Protein AF-A0A956EBR0-F1 (afdb_monomer)

Sequence (151 aa):
IPESDGGGITAGGTATEVKPENPPSTGSGGGGSTEPDSSATAEPDPTTKPTATSKPTSQPTSTKPAGNAAACDQCIAVAGSSPAAAANYYRQCTDAGKKATCQSKVRASAPNAARAAAFNGNCSAAKGIVAAANAMGAGSGALNAAVKTCK

Solvent-accessible surface area (backbone atoms only — not comparable to full-atom values): 9558 Å² total; per-residue (Å²): 136,84,87,80,82,90,81,85,82,78,89,84,78,83,85,77,82,78,79,83,84,78,81,92,83,84,84,89,87,81,89,87,88,79,86,84,86,87,86,86,90,87,86,86,89,90,85,90,83,90,78,75,88,78,70,85,76,78,71,79,76,81,69,68,73,68,58,46,63,50,30,22,53,50,11,46,66,31,6,67,82,36,31,46,63,15,41,65,24,49,73,54,26,74,50,68,69,46,42,54,51,19,34,52,40,22,42,66,28,33,41,57,52,18,35,52,27,27,77,71,68,36,40,70,56,14,47,44,26,44,52,25,29,44,77,60,74,29,57,50,76,64,35,58,53,28,46,65,76,42,127

pLDDT: mean 72.89, std 20.16, range [38.78, 94.81]

Secondary structure (DSSP, 8-state):
---------------------PPP----------------------------------------PPPTHHHHHHHHHHTTT-HHHHHHHHHH---HHHHHHHHHHHHHHHHHHHHHHHHTT-HHHHHHHHHHHHHTT---HHHHHHHHT--

Structure (mmCIF, N/CA/C/O backbone):
data_AF-A0A956EBR0-F1
#
_entry.id   AF-A0A956EBR0-F1
#
loop_
_atom_site.group_PDB
_atom_site.id
_atom_site.type_symbol
_atom_site.label_atom_id
_atom_site.label_alt_id
_atom_site.label_comp_id
_atom_site.label_asym_id
_atom_site.label_entity_id
_atom_site.label_seq_id
_atom_site.pdbx_PDB_ins_code
_atom_site.Cartn_x
_atom_site.Cartn_y
_atom_site.Cartn_z
_atom_site.occupancy
_atom_site.B_iso_or_equiv
_atom_site.auth_seq_id
_atom_site.auth_comp_id
_atom_site.auth_as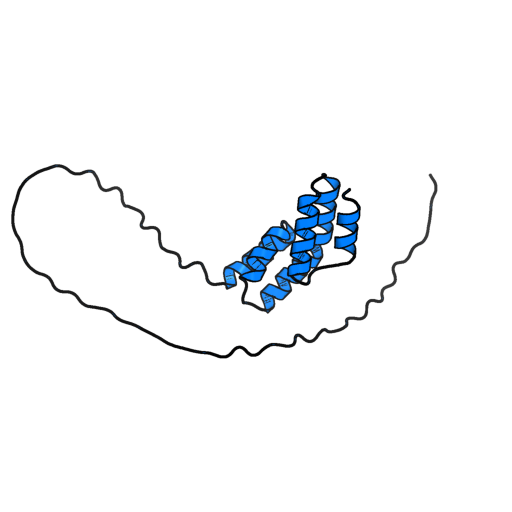ym_id
_atom_site.auth_atom_id
_atom_site.pdbx_PDB_model_num
ATOM 1 N N . ILE A 1 1 ? 16.347 15.734 -35.302 1.00 59.41 1 ILE A N 1
ATOM 2 C CA . ILE A 1 1 ? 15.254 16.228 -34.439 1.00 59.41 1 ILE A CA 1
ATOM 3 C C . ILE A 1 1 ? 13.964 15.990 -35.205 1.00 59.41 1 ILE A C 1
ATOM 5 O O . ILE A 1 1 ? 13.762 16.688 -36.188 1.00 59.41 1 ILE A O 1
ATOM 9 N N . PRO A 1 2 ? 13.169 14.959 -34.886 1.00 56.88 2 PRO A N 1
ATOM 10 C CA . PRO A 1 2 ? 11.787 14.918 -35.316 1.00 56.88 2 PRO A CA 1
ATOM 11 C C . PRO A 1 2 ? 10.906 15.497 -34.210 1.00 56.88 2 PRO A C 1
ATOM 13 O O . PRO A 1 2 ? 10.871 15.006 -33.082 1.00 56.88 2 PRO A O 1
ATOM 16 N N . GLU A 1 3 ? 10.238 16.580 -34.573 1.00 57.47 3 GLU A N 1
ATOM 17 C CA . GLU A 1 3 ? 9.056 17.104 -33.914 1.00 57.47 3 GLU A CA 1
ATOM 18 C C . GLU A 1 3 ? 7.914 16.089 -34.097 1.00 57.47 3 GLU A C 1
ATOM 20 O O . GLU A 1 3 ? 7.742 15.499 -35.167 1.00 57.47 3 GLU A O 1
ATOM 25 N N . SER A 1 4 ? 7.147 15.832 -33.042 1.00 62.38 4 SER A N 1
ATOM 26 C CA . SER A 1 4 ? 5.851 15.161 -33.141 1.00 62.38 4 SER A CA 1
ATOM 27 C C . SER A 1 4 ? 4.915 15.789 -32.127 1.00 62.38 4 SER A C 1
ATOM 29 O O . SER A 1 4 ? 5.035 15.615 -30.916 1.00 62.38 4 SER A O 1
ATOM 31 N N . ASP A 1 5 ? 4.053 16.597 -32.719 1.00 59.81 5 ASP A N 1
ATOM 32 C CA . ASP A 1 5 ? 2.932 17.332 -32.180 1.00 59.81 5 ASP A CA 1
ATOM 33 C C . ASP A 1 5 ? 1.807 16.388 -31.712 1.00 59.81 5 ASP A C 1
ATOM 35 O O . ASP A 1 5 ? 1.644 15.288 -32.243 1.00 59.81 5 ASP A O 1
ATOM 39 N N . GLY A 1 6 ? 0.986 16.871 -30.777 1.00 50.84 6 GLY A N 1
ATOM 40 C CA . GLY A 1 6 ? -0.423 16.483 -30.696 1.00 50.84 6 GLY A CA 1
ATOM 41 C C . GLY A 1 6 ? -0.788 15.281 -29.819 1.00 50.84 6 GLY A C 1
ATOM 42 O O . GLY A 1 6 ? -0.663 14.124 -30.207 1.00 50.84 6 GLY A O 1
ATOM 43 N N . GLY A 1 7 ? -1.404 15.560 -28.666 1.00 44.12 7 GLY A N 1
ATOM 44 C CA . GLY A 1 7 ? -2.110 14.540 -27.890 1.00 44.12 7 GLY A CA 1
ATOM 45 C C . GLY A 1 7 ? -2.764 15.092 -26.631 1.00 44.12 7 GLY A C 1
ATOM 46 O O . GLY A 1 7 ? -2.290 14.841 -25.527 1.00 44.12 7 GLY A O 1
ATOM 47 N N . GLY A 1 8 ? -3.829 15.879 -26.799 1.00 48.97 8 GLY A N 1
ATOM 48 C CA . GLY A 1 8 ? -4.620 16.420 -25.699 1.00 48.97 8 GLY A CA 1
ATOM 49 C C . GLY A 1 8 ? -5.131 15.339 -24.744 1.00 48.97 8 GLY A C 1
ATOM 50 O O . GLY A 1 8 ? -5.636 14.303 -25.171 1.00 48.97 8 GLY A O 1
ATOM 51 N N . ILE A 1 9 ? -5.045 15.615 -23.444 1.00 51.97 9 ILE A N 1
ATOM 52 C CA . ILE A 1 9 ? -5.852 14.920 -22.444 1.00 51.97 9 ILE A CA 1
ATOM 53 C C . ILE A 1 9 ? -7.003 15.830 -22.037 1.00 51.97 9 ILE A C 1
ATOM 55 O O . ILE A 1 9 ? -6.849 16.868 -21.398 1.00 51.97 9 ILE A O 1
ATOM 59 N N . THR A 1 10 ? -8.170 15.417 -22.500 1.00 40.47 10 THR A N 1
ATOM 60 C CA . THR A 1 10 ? -9.491 15.920 -22.176 1.00 40.47 10 THR A CA 1
ATOM 61 C C . THR A 1 10 ? -9.747 15.876 -20.671 1.00 40.47 10 THR A C 1
ATOM 63 O O . THR A 1 10 ? -9.583 14.853 -20.006 1.00 40.47 10 THR A O 1
ATOM 66 N N . ALA A 1 11 ? -10.213 17.006 -20.141 1.00 52.28 11 ALA A N 1
ATOM 67 C CA . ALA A 1 11 ? -11.002 17.043 -18.922 1.00 52.28 11 ALA A CA 1
ATOM 68 C C . ALA A 1 11 ? -12.290 16.231 -19.145 1.00 52.28 11 ALA A C 1
ATOM 70 O O . ALA A 1 11 ? -12.981 16.431 -20.142 1.00 52.28 11 ALA A O 1
ATOM 71 N N . GLY A 1 12 ? -12.610 15.311 -18.235 1.00 52.00 12 GLY A N 1
ATOM 72 C CA . GLY A 1 12 ? -13.827 14.503 -18.344 1.00 52.00 12 GLY A CA 1
ATOM 73 C C . GLY A 1 12 ? -13.774 13.217 -17.531 1.00 52.00 12 GLY A C 1
ATOM 74 O O . GLY A 1 12 ? -13.791 12.128 -18.091 1.00 52.00 12 GLY A O 1
ATOM 75 N N . GLY A 1 13 ? -13.689 13.335 -16.207 1.00 38.78 13 GLY A N 1
ATOM 76 C CA . GLY A 1 13 ? -13.840 12.211 -15.286 1.00 38.78 13 GLY A CA 1
ATOM 77 C C . GLY A 1 13 ? -14.925 12.534 -14.273 1.00 38.78 13 GLY A C 1
ATOM 78 O O . GLY A 1 13 ? -14.653 13.156 -13.253 1.00 38.78 13 GLY A O 1
ATOM 79 N N . THR A 1 14 ? -16.156 12.149 -14.592 1.00 42.66 14 THR A N 1
ATOM 80 C CA . THR A 1 14 ? -17.335 12.206 -13.724 1.00 42.66 14 THR A CA 1
ATOM 81 C C . THR A 1 14 ? -17.034 11.619 -12.347 1.00 42.66 14 THR A C 1
ATOM 83 O O . THR A 1 14 ? -16.726 10.431 -12.220 1.00 42.66 14 THR A O 1
ATOM 86 N N . ALA A 1 15 ? -17.151 12.450 -11.311 1.00 47.09 15 ALA A N 1
ATOM 87 C CA . ALA A 1 15 ? -17.155 12.019 -9.924 1.00 47.09 15 ALA A CA 1
ATOM 88 C C . ALA A 1 15 ? -18.391 11.140 -9.692 1.00 47.09 15 ALA A C 1
ATOM 90 O O . ALA A 1 15 ? -19.509 11.634 -9.589 1.00 47.09 15 ALA A O 1
ATOM 91 N N . THR A 1 16 ? -18.194 9.823 -9.652 1.00 43.91 16 THR A N 1
ATOM 92 C CA . THR A 1 16 ? -19.199 8.918 -9.091 1.00 43.91 16 THR A CA 1
ATOM 93 C C . THR A 1 16 ? -18.957 8.887 -7.590 1.00 43.91 16 THR A C 1
ATOM 95 O O . THR A 1 16 ? -17.998 8.280 -7.111 1.00 43.91 16 THR A O 1
ATOM 98 N N . GLU A 1 17 ? -19.787 9.633 -6.870 1.00 51.56 17 GLU A N 1
ATOM 99 C CA . GLU A 1 17 ? -19.893 9.637 -5.417 1.00 51.56 17 GLU A CA 1
ATOM 100 C C . GLU A 1 17 ? -20.274 8.228 -4.937 1.00 51.56 17 GLU A C 1
ATOM 102 O O . GLU A 1 17 ? -21.427 7.808 -4.997 1.00 51.56 17 GLU A O 1
ATOM 107 N N . VAL A 1 18 ? -19.281 7.459 -4.492 1.00 51.19 18 VAL A N 1
ATOM 108 C CA . VAL A 1 18 ? -19.514 6.207 -3.769 1.00 51.19 18 VAL A CA 1
ATOM 109 C C . VAL A 1 18 ? -19.837 6.545 -2.318 1.00 51.19 18 VAL A C 1
ATOM 111 O O . VAL A 1 18 ? -18.948 6.775 -1.499 1.00 51.19 18 VAL A O 1
ATOM 114 N N . LYS A 1 19 ? -21.138 6.580 -2.024 1.00 45.44 19 LYS A N 1
ATOM 115 C CA . LYS A 1 19 ? -21.719 6.583 -0.679 1.00 45.44 19 LYS A CA 1
ATOM 116 C C . LYS A 1 19 ? -21.126 5.424 0.146 1.00 45.44 19 LYS A C 1
ATOM 118 O O . LYS A 1 19 ? -21.318 4.268 -0.232 1.00 45.44 19 LYS A O 1
ATOM 123 N N . PRO A 1 20 ? -20.429 5.686 1.265 1.00 57.31 20 PRO A N 1
ATOM 124 C CA . PRO A 1 20 ? -19.956 4.630 2.151 1.00 57.31 20 PRO A CA 1
ATOM 125 C C . PRO A 1 20 ? -21.143 3.999 2.889 1.00 57.31 20 PRO A C 1
ATOM 127 O O . PRO A 1 20 ? -21.822 4.661 3.674 1.00 57.31 20 PRO A O 1
ATOM 130 N N . GLU A 1 21 ? -21.402 2.720 2.636 1.00 50.53 21 GLU A N 1
ATOM 131 C CA . GLU A 1 21 ? -22.325 1.916 3.435 1.00 50.53 21 GLU A CA 1
ATOM 132 C C . GLU A 1 21 ? -21.613 1.481 4.728 1.00 50.53 21 GLU A C 1
ATOM 134 O O . GLU A 1 21 ? -20.622 0.750 4.707 1.00 50.53 21 GLU A O 1
ATOM 139 N N . ASN A 1 22 ? -22.090 2.007 5.858 1.00 55.22 22 ASN A N 1
ATOM 140 C CA . ASN A 1 22 ? -21.653 1.663 7.211 1.00 55.22 22 ASN A CA 1
ATOM 141 C C . ASN A 1 22 ? -22.263 0.315 7.640 1.00 55.22 22 ASN A C 1
ATOM 143 O O . ASN A 1 22 ? -23.489 0.197 7.606 1.00 55.22 22 ASN A O 1
ATOM 147 N N . PRO A 1 23 ? -21.490 -0.659 8.154 1.00 66.12 23 PRO A N 1
ATOM 148 C CA . PRO A 1 23 ? -22.059 -1.724 8.975 1.00 66.12 23 PRO A CA 1
ATOM 149 C C . PRO A 1 23 ? -22.302 -1.227 10.419 1.00 66.12 23 PRO A C 1
ATOM 151 O O . PRO A 1 23 ? -21.456 -0.511 10.965 1.00 66.12 23 PRO A O 1
ATOM 154 N N . PRO A 1 24 ? -23.417 -1.601 11.081 1.00 56.00 24 PRO A N 1
ATOM 155 C CA . PRO A 1 24 ? -23.598 -1.342 12.505 1.00 56.00 24 PRO A CA 1
ATOM 156 C C . PRO A 1 24 ? -22.756 -2.333 13.319 1.00 56.00 24 PRO A C 1
ATOM 158 O O . PRO A 1 24 ? -22.828 -3.540 13.096 1.00 56.00 24 PRO A O 1
ATOM 161 N N . SER A 1 25 ? -21.987 -1.839 14.291 1.00 49.91 25 SER A N 1
ATOM 162 C CA . SER A 1 25 ? -21.364 -2.698 15.300 1.00 49.91 25 SER A CA 1
ATOM 163 C C . SER A 1 25 ? -21.693 -2.175 16.695 1.00 49.91 25 SER A C 1
ATOM 165 O O . SER A 1 25 ? -21.237 -1.114 17.117 1.00 49.91 25 SER A O 1
ATOM 167 N N . THR A 1 26 ? -22.549 -2.944 17.362 1.00 52.66 26 THR A N 1
ATOM 168 C CA . THR A 1 26 ? -23.130 -2.745 18.692 1.00 52.66 26 THR A CA 1
ATOM 169 C C . THR A 1 26 ? -22.285 -3.437 19.772 1.00 52.66 26 THR A C 1
ATOM 171 O O . THR A 1 26 ? -21.750 -4.515 19.521 1.00 52.66 26 THR A O 1
ATOM 174 N N . GLY A 1 27 ? -22.267 -2.861 20.985 1.00 42.09 27 GLY A N 1
ATOM 175 C CA . GLY A 1 27 ? -21.849 -3.486 22.260 1.00 42.09 27 GLY A CA 1
ATOM 176 C C . GLY A 1 27 ? -20.515 -2.936 22.783 1.00 42.09 27 GLY A C 1
ATOM 177 O O . GLY A 1 27 ? -19.496 -3.140 22.140 1.00 42.09 27 GLY A O 1
ATOM 178 N N . SER A 1 28 ? -20.401 -2.127 23.846 1.00 52.97 28 SER A N 1
ATOM 179 C CA . SER A 1 28 ? -21.056 -2.010 25.170 1.00 52.97 28 SER A CA 1
ATOM 180 C C . SER A 1 28 ? -20.645 -3.074 26.200 1.00 52.97 28 SER A C 1
ATOM 182 O O . SER A 1 28 ? -20.831 -4.266 25.977 1.00 52.97 28 SER A O 1
ATOM 184 N N . GLY A 1 29 ? -20.138 -2.590 27.343 1.00 42.66 29 GLY A N 1
ATOM 185 C CA . GLY A 1 29 ? -19.728 -3.327 28.549 1.00 42.66 29 GLY A CA 1
ATOM 186 C C . GLY A 1 29 ? -18.256 -3.050 28.883 1.00 42.66 29 GLY A C 1
ATOM 187 O O . GLY A 1 29 ? -17.403 -3.176 28.017 1.00 42.66 29 GLY A O 1
ATOM 188 N N . GLY A 1 30 ? -17.834 -2.633 30.073 1.00 38.94 30 GLY A N 1
ATOM 189 C CA . GLY A 1 30 ? -18.438 -2.560 31.404 1.00 38.94 30 GLY A CA 1
ATOM 190 C C . GLY A 1 30 ? -17.264 -2.552 32.400 1.00 38.94 30 GLY A C 1
ATOM 191 O O . GLY A 1 30 ? -16.235 -3.161 32.122 1.00 38.94 30 GLY A O 1
ATOM 192 N N . GLY A 1 31 ? -17.362 -1.778 33.482 1.00 45.97 31 GLY A N 1
ATOM 193 C CA . GLY A 1 31 ? -16.241 -1.437 34.365 1.00 45.97 31 GLY A CA 1
ATOM 194 C C . GLY A 1 31 ? -15.775 -2.533 35.331 1.00 45.97 31 GLY A C 1
ATOM 195 O O . GLY A 1 31 ? -16.332 -3.624 35.395 1.00 45.97 31 GLY A O 1
ATOM 196 N N . GLY A 1 32 ? -14.752 -2.189 36.114 1.00 40.25 32 GLY A N 1
ATOM 197 C CA . GLY A 1 32 ? -14.214 -3.012 37.195 1.00 40.25 32 GLY A CA 1
ATOM 198 C C . GLY A 1 32 ? -13.059 -2.303 37.896 1.00 40.25 32 GLY A C 1
ATOM 199 O O . GLY A 1 32 ? -11.906 -2.483 37.522 1.00 40.25 32 GLY A O 1
ATOM 200 N N . SER A 1 33 ? -13.399 -1.450 38.863 1.00 55.50 33 SER A N 1
ATOM 201 C CA . SER A 1 33 ? -12.480 -0.842 39.827 1.00 55.50 33 SER A CA 1
ATOM 202 C C . SER A 1 33 ? -12.371 -1.759 41.042 1.00 55.50 33 SER A C 1
ATOM 204 O O . SER A 1 33 ? -13.408 -2.138 41.585 1.00 55.50 33 SER A O 1
ATOM 206 N N . THR A 1 34 ? -11.153 -2.077 41.479 1.00 44.50 34 THR A N 1
ATOM 207 C CA . THR A 1 34 ? -10.878 -2.664 42.801 1.00 44.50 34 THR A CA 1
ATOM 208 C C . THR A 1 34 ? -9.492 -2.226 43.275 1.00 44.50 34 THR A C 1
ATOM 210 O O . THR A 1 34 ? -8.481 -2.685 42.743 1.00 44.50 34 THR A O 1
ATOM 213 N N . GLU A 1 35 ? -9.464 -1.337 44.271 1.00 47.91 35 GLU A N 1
ATOM 214 C CA . GLU A 1 35 ? -8.371 -1.205 45.249 1.00 47.91 35 GLU A CA 1
ATOM 215 C C . GLU A 1 35 ? -8.300 -2.469 46.126 1.00 47.91 35 GLU A C 1
ATOM 217 O O . GLU A 1 35 ? -9.289 -3.204 46.230 1.00 47.91 35 GLU A O 1
ATOM 222 N N . PRO A 1 36 ? -7.152 -2.728 46.776 1.00 53.81 36 PRO A N 1
ATOM 223 C CA . PRO A 1 36 ? -7.217 -2.674 48.235 1.00 53.81 36 PRO A CA 1
ATOM 224 C C . PRO A 1 36 ? -5.994 -2.054 48.936 1.00 53.81 36 PRO A C 1
ATOM 226 O O . PRO A 1 36 ? -4.837 -2.348 48.644 1.00 53.81 36 PRO A O 1
ATOM 229 N N . ASP A 1 37 ? -6.372 -1.187 49.870 1.00 42.47 37 ASP A N 1
ATOM 230 C CA . ASP A 1 37 ? -5.935 -0.889 51.238 1.00 42.47 37 ASP A CA 1
ATOM 231 C C . ASP A 1 37 ? -4.723 -1.587 51.903 1.00 42.47 37 ASP A C 1
ATOM 233 O O . ASP A 1 37 ? -4.382 -2.747 51.676 1.00 42.47 37 ASP A O 1
ATOM 237 N N . SER A 1 38 ? -4.124 -0.804 52.806 1.00 54.34 38 SER 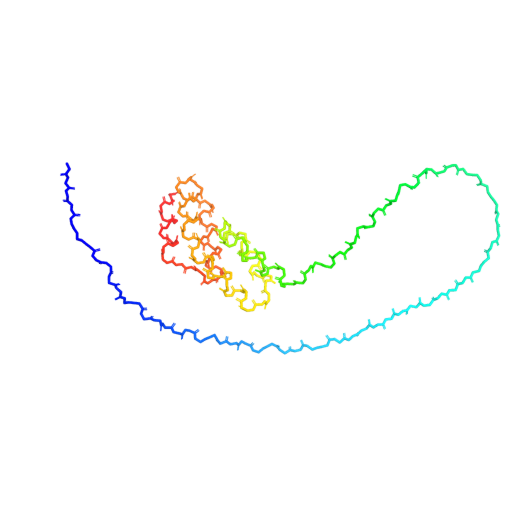A N 1
ATOM 238 C CA . SER A 1 38 ? -2.906 -1.021 53.592 1.00 54.34 38 SER A CA 1
ATOM 239 C C . SER A 1 38 ? -3.100 -1.907 54.830 1.00 54.34 38 SER A C 1
ATOM 241 O O . SER A 1 38 ? -4.144 -1.876 55.469 1.00 54.34 38 SER A O 1
ATOM 243 N N . SER A 1 39 ? -2.038 -2.579 55.292 1.00 49.66 39 SER A N 1
ATOM 244 C CA . SER A 1 39 ? -1.842 -2.888 56.722 1.00 49.66 39 SER A CA 1
ATOM 245 C C . SER A 1 39 ? -0.373 -3.192 57.039 1.00 49.66 39 SER A C 1
ATOM 247 O O . SER A 1 39 ? 0.282 -3.977 56.358 1.00 49.66 39 SER A O 1
ATOM 249 N N . ALA A 1 40 ? 0.134 -2.527 58.076 1.00 51.88 40 ALA A N 1
ATOM 250 C CA . ALA A 1 40 ? 1.488 -2.625 58.620 1.00 51.88 40 ALA A CA 1
ATOM 251 C C . ALA A 1 40 ? 1.566 -3.630 59.789 1.00 51.88 40 ALA A C 1
ATOM 253 O O . ALA A 1 40 ? 0.539 -3.884 60.418 1.00 51.88 40 ALA A O 1
ATOM 254 N N . THR A 1 41 ? 2.777 -4.098 60.151 1.00 50.53 41 THR A N 1
ATOM 255 C CA . THR A 1 41 ? 3.385 -3.982 61.512 1.00 50.53 41 THR A CA 1
ATOM 256 C C . THR A 1 41 ? 4.494 -5.026 61.802 1.00 50.53 41 THR A C 1
ATOM 258 O O . THR A 1 41 ? 4.285 -6.220 61.621 1.00 50.53 41 THR A 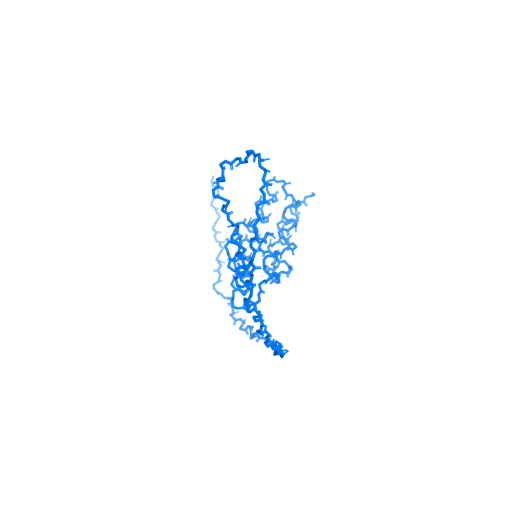O 1
ATOM 261 N N . ALA A 1 42 ? 5.599 -4.509 62.374 1.00 44.59 42 ALA A N 1
ATOM 262 C CA . ALA A 1 42 ? 6.586 -5.079 63.322 1.00 44.59 42 ALA A CA 1
ATOM 263 C C . ALA A 1 42 ? 7.946 -5.694 62.870 1.00 44.59 42 ALA A C 1
ATOM 265 O O . ALA A 1 42 ? 8.027 -6.690 62.161 1.00 44.59 42 ALA A O 1
ATOM 266 N N . GLU A 1 43 ? 8.988 -5.049 63.422 1.00 45.94 43 GLU A N 1
ATOM 267 C CA . GLU A 1 43 ? 10.441 -5.304 63.627 1.00 45.94 43 GLU A CA 1
ATOM 268 C C . GLU A 1 43 ? 10.755 -6.486 64.601 1.00 45.94 43 GLU A C 1
ATOM 270 O O . GLU A 1 43 ? 9.788 -7.016 65.156 1.00 45.94 43 GLU A O 1
ATOM 275 N N . PRO A 1 44 ? 12.026 -6.850 64.971 1.00 61.91 44 PRO A N 1
ATOM 276 C CA . PRO A 1 44 ? 13.371 -6.453 64.475 1.00 61.91 44 PRO A CA 1
ATOM 277 C C . PRO A 1 44 ? 14.465 -7.583 64.352 1.00 61.91 44 PRO A C 1
ATOM 279 O O . PRO A 1 44 ? 14.302 -8.694 64.850 1.00 61.91 44 PRO A O 1
ATOM 282 N N . ASP A 1 45 ? 15.624 -7.185 63.779 1.00 47.47 45 ASP A N 1
ATOM 283 C CA . ASP A 1 45 ? 17.046 -7.578 64.051 1.00 47.47 45 ASP A CA 1
ATOM 284 C C . ASP A 1 45 ? 17.657 -8.935 63.575 1.00 47.47 45 ASP A C 1
ATOM 286 O O . ASP A 1 45 ? 16.943 -9.916 63.389 1.00 47.47 45 ASP A O 1
ATOM 290 N N . PRO A 1 46 ? 19.008 -9.085 63.493 1.00 66.75 46 PRO A N 1
ATOM 291 C CA . PRO A 1 46 ? 20.009 -8.416 62.637 1.00 66.75 46 PRO A CA 1
ATOM 292 C C . PRO A 1 46 ? 20.796 -9.427 61.754 1.00 66.75 46 PRO A C 1
ATOM 294 O O . PRO A 1 46 ? 20.621 -10.636 61.881 1.00 66.75 46 PRO A O 1
ATOM 297 N N . THR A 1 47 ? 21.749 -8.933 60.937 1.00 49.88 47 THR A N 1
ATOM 298 C CA . THR A 1 47 ? 23.058 -9.562 60.559 1.00 49.88 47 THR A CA 1
ATOM 299 C C . THR A 1 47 ? 23.434 -9.399 59.068 1.00 49.88 47 THR A C 1
ATOM 301 O O . THR A 1 47 ? 22.986 -10.125 58.190 1.00 49.88 47 THR A O 1
ATOM 304 N N . THR A 1 48 ? 24.318 -8.421 58.822 1.00 54.53 48 THR A N 1
ATOM 305 C CA . THR A 1 48 ? 25.423 -8.340 57.830 1.00 54.53 48 THR A CA 1
ATOM 306 C C . THR A 1 48 ? 25.287 -8.937 56.410 1.00 54.53 48 THR A C 1
ATOM 308 O O . THR A 1 48 ? 25.374 -10.150 56.247 1.00 54.53 48 THR A O 1
ATOM 311 N N . LYS A 1 49 ? 25.351 -8.087 55.364 1.00 51.84 49 LYS A N 1
ATOM 312 C CA . LYS A 1 49 ? 26.426 -8.043 54.323 1.00 51.84 49 LYS A CA 1
ATOM 313 C C . LYS A 1 49 ? 26.124 -7.001 53.217 1.00 51.84 49 LYS A C 1
ATOM 315 O O . LYS A 1 49 ? 24.974 -6.609 53.050 1.00 51.84 49 LYS A O 1
ATOM 320 N N . PRO A 1 50 ? 27.143 -6.520 52.472 1.00 64.06 50 PRO A N 1
ATOM 321 C CA . PRO A 1 50 ? 27.086 -5.276 51.709 1.00 64.06 50 PRO A CA 1
ATOM 322 C C . PRO A 1 50 ? 26.359 -5.468 50.379 1.00 64.06 50 PRO A C 1
ATOM 324 O O . PRO A 1 50 ? 26.643 -6.433 49.669 1.00 64.06 50 PRO A O 1
ATOM 327 N N . THR A 1 51 ? 25.482 -4.534 50.001 1.00 48.81 51 THR A N 1
ATOM 328 C CA . THR A 1 51 ? 24.864 -4.568 48.669 1.00 48.81 51 THR A CA 1
ATOM 329 C C . THR A 1 51 ? 24.795 -3.177 48.046 1.00 48.81 51 THR A C 1
ATOM 331 O O . THR A 1 51 ? 24.164 -2.269 48.572 1.00 48.81 51 THR A O 1
ATOM 334 N N . ALA A 1 52 ? 25.545 -3.074 46.948 1.00 53.75 52 ALA A N 1
ATOM 335 C CA . ALA A 1 52 ? 25.528 -2.147 45.823 1.00 53.75 52 ALA A CA 1
ATOM 336 C C . ALA A 1 52 ? 24.657 -0.878 45.887 1.00 53.75 52 ALA A C 1
ATOM 338 O O . ALA A 1 52 ? 23.445 -0.920 46.062 1.00 53.75 52 ALA A O 1
ATOM 339 N N . THR A 1 53 ? 25.304 0.242 45.555 1.00 54.81 53 THR A N 1
ATOM 340 C CA . THR A 1 53 ? 24.709 1.495 45.081 1.00 54.81 53 THR A CA 1
ATOM 341 C C . THR A 1 53 ? 23.582 1.237 44.076 1.00 54.81 53 THR A C 1
ATOM 343 O O . THR A 1 53 ? 23.824 0.927 42.908 1.00 54.81 53 THR A O 1
ATOM 346 N N . SER A 1 54 ? 22.341 1.399 44.526 1.00 47.66 54 SER A N 1
ATOM 347 C CA . SER A 1 54 ? 21.158 1.389 43.672 1.00 47.66 54 SER A CA 1
ATOM 348 C C . SER A 1 54 ? 21.183 2.611 42.756 1.00 47.66 54 SER A C 1
ATOM 350 O O . SER A 1 54 ? 20.807 3.717 43.138 1.00 47.66 54 SER A O 1
ATOM 352 N N . LYS A 1 55 ? 21.637 2.408 41.518 1.00 58.97 55 LYS A N 1
ATOM 353 C CA . LYS A 1 55 ? 21.312 3.284 40.389 1.00 58.97 55 LYS A CA 1
ATOM 354 C C . LYS A 1 55 ? 19.780 3.352 40.292 1.00 58.97 55 LYS A C 1
ATOM 356 O O . LYS A 1 55 ? 19.153 2.297 40.392 1.00 58.97 55 LYS A O 1
ATOM 361 N N . PRO A 1 56 ? 19.157 4.527 40.094 1.00 50.94 56 PRO A N 1
ATOM 362 C CA . PRO A 1 56 ? 17.719 4.591 39.880 1.00 50.94 56 PRO A CA 1
ATOM 363 C C . PRO A 1 56 ? 17.382 3.753 38.645 1.00 50.94 56 PRO A C 1
ATOM 365 O O . PRO A 1 56 ? 17.768 4.076 37.518 1.00 50.94 56 PRO A O 1
ATOM 368 N N . THR A 1 57 ? 16.714 2.627 38.876 1.00 54.34 57 THR A N 1
ATOM 369 C CA . THR A 1 57 ? 16.086 1.837 37.827 1.00 54.34 57 THR A CA 1
ATOM 370 C C . THR A 1 57 ? 14.953 2.691 37.295 1.00 54.34 57 THR A C 1
ATOM 372 O O . THR A 1 57 ? 13.914 2.827 37.936 1.00 54.34 57 THR A O 1
ATOM 375 N N . SER A 1 58 ? 15.177 3.320 36.142 1.00 54.81 58 SER A N 1
ATOM 376 C CA . SER A 1 58 ? 14.112 3.900 35.337 1.00 54.81 58 SER A CA 1
ATOM 377 C C . SER A 1 58 ? 13.110 2.786 35.058 1.00 54.81 58 SER A C 1
ATOM 379 O O . SER A 1 58 ? 13.355 1.906 34.235 1.00 54.81 58 SER A O 1
ATOM 381 N N . GLN A 1 59 ? 12.018 2.780 35.815 1.00 50.59 59 GLN A N 1
ATOM 382 C CA . GLN A 1 59 ? 10.878 1.922 35.560 1.00 50.59 59 GLN A CA 1
ATOM 383 C C . GLN A 1 59 ? 10.432 2.215 34.121 1.00 50.59 59 GLN A C 1
ATOM 385 O O . GLN A 1 59 ? 10.173 3.382 33.812 1.00 50.59 59 GLN A O 1
ATOM 390 N N . PRO A 1 60 ? 10.385 1.223 33.213 1.00 50.88 60 PRO A N 1
ATOM 391 C CA . PRO A 1 60 ? 9.776 1.447 31.919 1.00 50.88 60 PRO A CA 1
ATOM 392 C C . PRO A 1 60 ? 8.315 1.766 32.207 1.00 50.88 60 PRO A C 1
ATOM 394 O O . PRO A 1 60 ? 7.558 0.917 32.684 1.00 50.88 60 PRO A O 1
ATOM 397 N N . THR A 1 61 ? 7.929 3.019 31.988 1.00 52.50 61 THR A N 1
ATOM 398 C CA . THR A 1 61 ? 6.528 3.387 31.890 1.00 52.50 61 THR A CA 1
ATOM 399 C C . THR A 1 61 ? 5.950 2.468 30.829 1.00 52.50 61 THR A C 1
ATOM 401 O O . THR A 1 61 ? 6.300 2.547 29.653 1.00 52.50 61 THR A O 1
ATOM 404 N N . SER A 1 62 ? 5.119 1.521 31.262 1.00 50.16 62 SER A N 1
ATOM 405 C CA . SER A 1 62 ? 4.304 0.720 30.364 1.00 50.16 62 SER A CA 1
ATOM 406 C C . SER A 1 62 ? 3.302 1.689 29.750 1.00 50.16 62 SER A C 1
ATOM 408 O O . SER A 1 62 ? 2.190 1.882 30.239 1.00 50.16 62 SER A O 1
ATOM 410 N N . THR A 1 63 ? 3.753 2.415 28.726 1.00 56.12 63 THR A N 1
ATOM 411 C CA . THR A 1 63 ? 2.894 3.168 27.836 1.00 56.12 63 THR A CA 1
ATOM 412 C C . THR A 1 63 ? 2.036 2.109 27.179 1.00 56.12 63 THR A C 1
ATOM 414 O O . THR A 1 63 ? 2.466 1.453 26.232 1.00 56.12 63 THR A O 1
ATOM 417 N N . LYS A 1 64 ? 0.836 1.900 27.734 1.00 48.53 64 LYS A N 1
ATOM 418 C CA . LYS A 1 64 ? -0.286 1.260 27.048 1.00 48.53 64 LYS A CA 1
ATOM 419 C C . LYS A 1 64 ? -0.149 1.624 25.567 1.00 48.53 64 LYS A C 1
ATOM 421 O O . LYS A 1 64 ? -0.101 2.831 25.306 1.00 48.53 64 LYS A O 1
ATOM 426 N N . PRO A 1 65 ? 0.002 0.661 24.633 1.00 52.84 65 PRO A N 1
ATOM 427 C CA . PRO A 1 65 ? 0.229 0.989 23.233 1.00 52.84 65 PRO A CA 1
ATOM 428 C C . PRO A 1 65 ? -0.849 1.988 22.848 1.00 52.84 65 PRO A C 1
ATOM 430 O O . PRO A 1 65 ? -2.037 1.710 23.045 1.00 52.84 65 PRO A O 1
ATOM 433 N N . ALA A 1 66 ? -0.416 3.198 22.478 1.00 52.66 66 ALA A N 1
ATOM 434 C CA . ALA A 1 66 ? -1.312 4.300 22.177 1.00 52.66 66 ALA A CA 1
ATOM 435 C C . ALA A 1 66 ? -2.395 3.733 21.259 1.00 52.66 66 ALA A C 1
ATOM 437 O O . ALA A 1 66 ? -2.067 3.110 20.248 1.00 52.66 66 ALA A O 1
ATOM 438 N N . GLY A 1 67 ? -3.651 3.803 21.714 1.00 51.72 67 GLY A N 1
ATOM 439 C CA . GLY A 1 67 ? -4.747 3.018 21.151 1.00 51.72 67 GLY A CA 1
ATOM 440 C C . GLY A 1 67 ? -4.816 3.138 19.632 1.00 51.72 67 GLY A C 1
ATOM 441 O O . GLY A 1 67 ? -4.330 4.116 19.078 1.00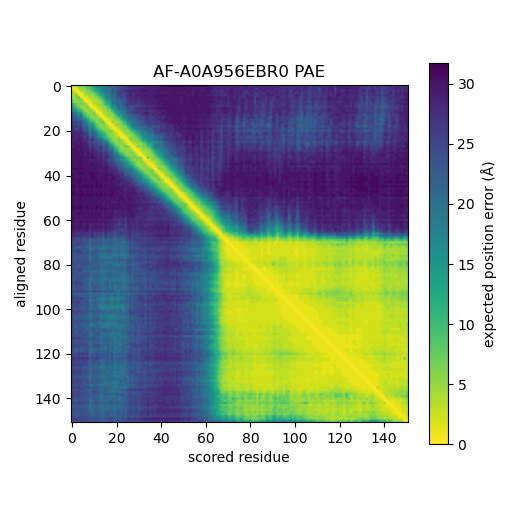 51.72 67 GLY A O 1
ATOM 442 N N . ASN A 1 68 ? -5.437 2.150 18.984 1.00 60.59 68 ASN A N 1
ATOM 443 C CA . ASN A 1 68 ? -5.590 1.917 17.534 1.00 60.59 68 ASN A CA 1
ATOM 444 C C . ASN A 1 68 ? -5.613 3.146 16.588 1.00 60.59 68 ASN A C 1
ATOM 446 O O . ASN A 1 68 ? -5.241 3.020 15.422 1.00 60.59 68 ASN A O 1
ATOM 450 N N . ALA A 1 69 ? -5.986 4.335 17.067 1.00 65.94 69 ALA A N 1
ATOM 451 C CA . ALA A 1 69 ? -5.708 5.621 16.426 1.00 65.94 69 ALA A CA 1
ATOM 452 C C . ALA A 1 69 ? -4.237 5.792 15.985 1.00 65.94 69 ALA A C 1
ATOM 454 O O . ALA A 1 69 ? -3.993 6.241 14.867 1.00 65.94 69 ALA A O 1
ATOM 455 N N . ALA A 1 70 ? -3.258 5.361 16.789 1.00 84.00 70 ALA A N 1
ATOM 456 C CA . ALA A 1 70 ? -1.844 5.447 16.427 1.00 84.00 70 ALA A CA 1
ATOM 457 C C . ALA A 1 70 ? -1.522 4.618 15.176 1.00 84.00 70 ALA A C 1
ATOM 459 O O . ALA A 1 70 ? -0.755 5.066 14.329 1.00 84.00 70 ALA A O 1
ATOM 460 N N . ALA A 1 71 ? -2.150 3.450 14.999 1.00 89.69 71 ALA A N 1
ATOM 461 C 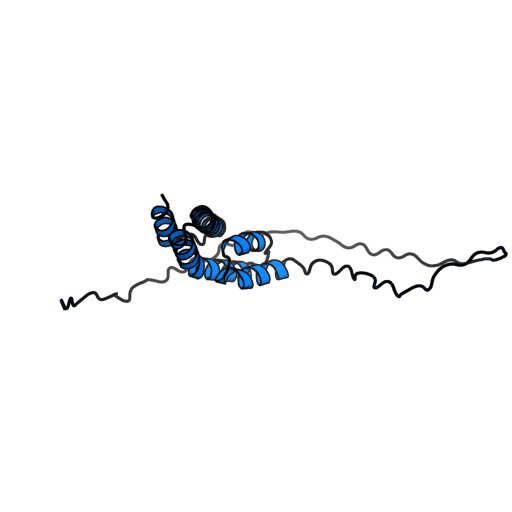CA . ALA A 1 71 ? -1.974 2.653 13.788 1.00 89.69 71 ALA A CA 1
ATOM 462 C C . ALA A 1 71 ? -2.492 3.397 12.550 1.00 89.69 71 ALA A C 1
ATOM 464 O O . ALA A 1 71 ? -1.855 3.382 11.503 1.00 89.69 71 ALA A O 1
ATOM 465 N N . CYS A 1 72 ? -3.609 4.113 12.664 1.00 89.81 72 CYS A N 1
ATOM 466 C CA . CYS A 1 72 ? -4.124 4.932 11.574 1.00 89.81 72 CYS A CA 1
ATOM 467 C C . CYS A 1 72 ? -3.153 6.047 11.162 1.00 89.81 72 CYS A C 1
ATOM 469 O O . CYS A 1 72 ? -2.894 6.236 9.974 1.00 89.81 72 CYS A O 1
ATOM 471 N N . ASP A 1 73 ? -2.588 6.759 12.135 1.00 91.88 73 ASP A N 1
ATOM 472 C CA . ASP A 1 73 ? -1.609 7.816 11.874 1.00 91.88 73 ASP A CA 1
ATOM 473 C C . ASP A 1 73 ? -0.301 7.258 11.303 1.00 91.88 73 ASP A C 1
ATOM 475 O O . ASP A 1 73 ? 0.231 7.806 10.338 1.00 91.88 73 ASP A O 1
ATOM 479 N N . GLN A 1 74 ? 0.166 6.110 11.804 1.00 92.75 74 GLN A N 1
ATOM 480 C CA . GLN A 1 74 ? 1.315 5.402 11.234 1.00 92.75 74 GLN A CA 1
ATOM 481 C C . GLN A 1 74 ? 1.046 4.954 9.795 1.00 92.75 74 GLN A C 1
ATOM 483 O O . GLN A 1 74 ? 1.899 5.141 8.931 1.00 92.75 74 GLN A O 1
ATOM 488 N N . CYS A 1 75 ? -0.156 4.446 9.502 1.00 93.00 75 CYS A N 1
ATOM 489 C CA . CYS A 1 75 ? -0.584 4.101 8.147 1.00 93.00 75 CYS A CA 1
ATOM 490 C C . CYS A 1 75 ? -0.440 5.308 7.215 1.00 93.00 75 CYS A C 1
ATOM 492 O O . CYS A 1 75 ? 0.210 5.215 6.177 1.00 93.00 75 CYS A O 1
ATOM 494 N N . ILE A 1 76 ? -0.990 6.458 7.610 1.00 93.50 76 ILE A N 1
ATOM 495 C CA . ILE A 1 76 ? -0.938 7.705 6.838 1.00 93.50 76 ILE A CA 1
ATOM 496 C C . ILE A 1 76 ? 0.506 8.188 6.646 1.00 93.50 76 ILE A C 1
ATOM 498 O O . ILE A 1 76 ? 0.851 8.633 5.548 1.00 93.50 76 ILE A O 1
ATOM 502 N N . ALA A 1 77 ? 1.340 8.089 7.684 1.00 93.38 77 ALA A N 1
ATOM 503 C CA . ALA A 1 77 ? 2.736 8.509 7.653 1.00 93.38 77 ALA A CA 1
ATOM 504 C C . ALA A 1 77 ? 3.571 7.661 6.683 1.00 93.38 77 ALA A C 1
ATOM 506 O O . ALA A 1 77 ? 4.322 8.205 5.874 1.00 93.38 77 ALA A O 1
ATOM 507 N N . VAL A 1 78 ? 3.409 6.333 6.711 1.00 92.94 78 VAL A N 1
ATOM 508 C CA . VAL A 1 78 ? 4.207 5.425 5.870 1.00 92.94 78 VAL A CA 1
ATOM 509 C C . VAL A 1 78 ? 3.593 5.172 4.494 1.00 92.94 78 VAL A C 1
ATOM 511 O O . VAL A 1 78 ? 4.308 4.729 3.600 1.00 92.94 78 VAL A O 1
ATOM 514 N N . ALA A 1 79 ? 2.312 5.491 4.273 1.00 91.50 79 ALA A N 1
ATOM 515 C CA . ALA A 1 79 ? 1.624 5.290 2.994 1.00 91.50 79 ALA A CA 1
ATOM 516 C C . ALA A 1 79 ? 2.345 5.937 1.805 1.00 91.50 79 ALA A C 1
ATOM 518 O O . ALA A 1 79 ? 2.283 5.401 0.702 1.00 91.50 79 ALA A O 1
ATOM 519 N N . GLY A 1 80 ? 3.037 7.062 2.008 1.00 84.81 80 GLY A N 1
ATOM 520 C CA . GLY A 1 80 ? 3.794 7.737 0.950 1.00 84.81 80 GLY A CA 1
ATOM 521 C C . GLY A 1 80 ? 5.073 7.004 0.535 1.00 84.81 80 GLY A C 1
ATOM 522 O O . GLY A 1 80 ? 5.394 6.971 -0.650 1.00 84.81 80 GLY A O 1
ATOM 523 N N . SER A 1 81 ? 5.773 6.391 1.491 1.00 84.19 81 SER A N 1
ATOM 524 C CA . SER A 1 81 ? 7.126 5.853 1.283 1.00 84.19 81 SER A CA 1
ATOM 525 C C . SER A 1 81 ? 7.161 4.329 1.201 1.00 84.19 81 SER A C 1
ATOM 527 O O . SER A 1 81 ? 7.933 3.761 0.436 1.00 84.19 81 SER A O 1
ATOM 529 N N . SER A 1 82 ? 6.324 3.651 1.987 1.00 89.88 82 SER A N 1
ATOM 530 C CA . SER A 1 82 ? 6.259 2.194 2.064 1.00 89.88 82 SER A CA 1
ATOM 531 C C . SER A 1 82 ? 4.801 1.723 2.111 1.00 89.88 82 SER A C 1
ATOM 533 O O . SER A 1 82 ? 4.262 1.415 3.179 1.00 89.88 82 SER A O 1
ATOM 535 N N . PRO A 1 83 ? 4.134 1.635 0.946 1.00 90.56 83 PRO A N 1
ATOM 536 C CA . PRO A 1 83 ? 2.754 1.155 0.856 1.00 90.56 83 PRO A CA 1
ATOM 537 C C . PRO A 1 83 ? 2.589 -0.292 1.354 1.00 90.56 83 PRO A C 1
ATOM 539 O O . PRO A 1 83 ? 1.519 -0.654 1.839 1.00 90.56 83 PRO A O 1
ATOM 542 N N . ALA A 1 84 ? 3.651 -1.105 1.308 1.00 89.62 84 ALA A N 1
ATOM 543 C CA . ALA A 1 84 ? 3.657 -2.440 1.901 1.00 89.62 84 ALA A CA 1
ATOM 544 C C . ALA A 1 84 ? 3.572 -2.394 3.439 1.00 89.62 84 ALA A C 1
ATOM 546 O O . ALA A 1 84 ? 2.769 -3.115 4.028 1.00 89.62 84 ALA A O 1
ATOM 547 N N . ALA A 1 85 ? 4.340 -1.513 4.092 1.00 90.38 85 ALA A N 1
ATOM 548 C CA . ALA A 1 85 ? 4.258 -1.328 5.541 1.00 90.38 85 ALA A CA 1
ATOM 549 C C . ALA A 1 85 ? 2.911 -0.716 5.962 1.00 90.38 85 ALA A C 1
ATOM 551 O O . ALA A 1 85 ? 2.347 -1.111 6.982 1.00 90.38 85 ALA A O 1
ATOM 552 N N . ALA A 1 86 ? 2.357 0.191 5.149 1.00 91.81 86 ALA A N 1
ATOM 553 C CA . ALA A 1 86 ? 1.062 0.821 5.408 1.00 91.81 86 ALA A CA 1
ATOM 554 C C . ALA A 1 86 ? -0.071 -0.206 5.562 1.00 91.81 86 ALA A C 1
ATOM 556 O O . ALA A 1 86 ? -0.911 -0.052 6.444 1.00 91.81 86 ALA A O 1
ATOM 557 N N . ALA A 1 87 ? -0.056 -1.294 4.782 1.00 91.56 87 ALA A N 1
ATOM 558 C CA . ALA A 1 87 ? -1.061 -2.358 4.869 1.00 91.56 87 ALA A CA 1
ATOM 559 C C . ALA A 1 87 ? -1.163 -2.991 6.267 1.00 91.56 87 ALA A C 1
ATOM 561 O O . ALA A 1 87 ? -2.262 -3.308 6.730 1.00 91.56 87 ALA A O 1
ATOM 562 N N . ASN A 1 88 ? -0.030 -3.150 6.958 1.00 91.38 88 ASN A N 1
ATOM 563 C CA . ASN A 1 88 ? 0.008 -3.742 8.297 1.00 91.38 88 ASN A CA 1
ATOM 564 C C . ASN A 1 88 ? -0.687 -2.846 9.326 1.00 91.38 88 ASN A C 1
ATOM 566 O O . ASN A 1 88 ? -1.424 -3.337 10.184 1.00 91.38 88 ASN A O 1
ATOM 570 N N . TYR A 1 89 ? -0.491 -1.534 9.209 1.00 92.81 89 TYR A N 1
ATOM 571 C CA . TYR A 1 89 ? -1.140 -0.546 10.064 1.00 92.81 89 TYR A CA 1
ATOM 572 C C . TYR A 1 89 ? -2.606 -0.319 9.680 1.00 92.81 89 TYR A C 1
ATOM 574 O O . TYR A 1 89 ? -3.452 -0.147 10.555 1.00 92.81 89 TYR A O 1
ATOM 582 N N . TYR A 1 90 ? -2.940 -0.405 8.388 1.00 92.69 90 TYR A N 1
ATOM 583 C CA . TYR A 1 90 ? -4.312 -0.286 7.893 1.00 92.69 90 TYR A CA 1
ATOM 584 C C . TYR A 1 90 ? -5.244 -1.317 8.537 1.00 92.69 90 TYR A C 1
ATOM 586 O O . TYR A 1 90 ? -6.369 -0.994 8.912 1.00 92.69 90 TYR A O 1
ATOM 594 N N . ARG A 1 91 ? -4.772 -2.556 8.719 1.00 90.81 91 ARG A N 1
ATOM 595 C CA . ARG A 1 91 ? -5.545 -3.624 9.374 1.00 90.81 91 ARG A CA 1
ATOM 596 C C . ARG A 1 91 ? -5.845 -3.339 10.846 1.00 90.81 91 ARG A C 1
ATOM 598 O O . ARG A 1 91 ? -6.911 -3.712 11.319 1.00 90.81 91 ARG A O 1
ATOM 605 N N . GLN A 1 92 ? -4.930 -2.668 11.539 1.00 90.69 92 GLN A N 1
ATOM 606 C CA . GLN A 1 92 ? -5.056 -2.317 12.959 1.00 90.69 92 GLN A CA 1
ATOM 607 C C . GLN A 1 92 ? -5.820 -1.003 13.174 1.00 90.69 92 GLN A C 1
ATOM 609 O O . GLN A 1 92 ? -6.306 -0.728 14.267 1.00 90.69 92 GLN A O 1
ATOM 614 N N . CYS A 1 93 ? -5.941 -0.188 12.127 1.00 89.25 93 CYS A N 1
ATOM 615 C CA . CYS A 1 93 ? -6.660 1.070 12.174 1.00 89.25 93 CYS A CA 1
ATOM 616 C C . CYS A 1 93 ? -8.176 0.838 12.285 1.00 89.25 93 CYS A C 1
ATOM 618 O O . CYS A 1 93 ? -8.792 0.201 11.427 1.00 89.25 93 CYS A O 1
ATOM 620 N N . THR A 1 94 ? -8.797 1.376 13.333 1.00 89.88 94 THR A N 1
ATOM 621 C CA . THR A 1 94 ? -10.252 1.290 13.557 1.00 89.88 94 THR A CA 1
ATOM 622 C C . THR A 1 94 ? -11.000 2.547 13.116 1.00 89.88 94 THR A C 1
ATOM 624 O O . THR A 1 94 ? -12.219 2.511 12.994 1.00 89.88 94 THR A O 1
ATOM 627 N N . ASP A 1 95 ? -10.293 3.650 12.857 1.00 91.50 95 ASP A N 1
ATOM 628 C CA . ASP A 1 95 ? -10.894 4.918 12.443 1.00 91.50 95 ASP A CA 1
ATOM 629 C C . ASP A 1 95 ? -11.184 4.936 10.935 1.00 91.50 95 ASP A C 1
ATOM 631 O O . ASP A 1 95 ? -10.270 4.843 10.111 1.00 91.50 95 ASP A O 1
ATOM 635 N N . ALA A 1 96 ? -12.459 5.057 10.562 1.00 88.50 96 ALA A N 1
ATOM 636 C CA . ALA A 1 96 ? -12.888 4.999 9.164 1.00 88.50 96 ALA A CA 1
ATOM 637 C C . ALA A 1 96 ? -12.353 6.173 8.321 1.00 88.50 96 ALA A C 1
ATOM 639 O O . ALA A 1 96 ? -11.936 5.969 7.178 1.00 88.50 96 ALA A O 1
ATO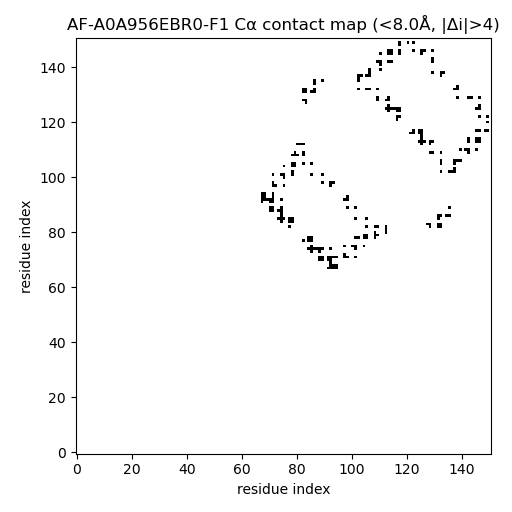M 640 N N . GLY A 1 97 ? -12.300 7.387 8.882 1.00 93.19 97 GLY A N 1
ATOM 641 C CA . GLY A 1 97 ? -11.826 8.578 8.169 1.00 93.19 97 GLY A CA 1
ATOM 642 C C . GLY A 1 97 ? -10.326 8.516 7.868 1.00 93.19 97 GLY A C 1
ATOM 643 O O . GLY A 1 97 ? -9.879 8.759 6.740 1.00 93.19 97 GLY A O 1
ATOM 644 N N . LYS A 1 98 ? -9.526 8.104 8.851 1.00 92.94 98 LYS A N 1
ATOM 645 C CA . LYS A 1 98 ? -8.086 7.903 8.694 1.00 92.94 98 LYS A CA 1
ATOM 646 C C . LYS A 1 98 ? -7.771 6.673 7.846 1.00 92.94 98 LYS A C 1
ATOM 648 O O . LYS A 1 98 ? -6.816 6.728 7.072 1.00 92.94 98 LYS A O 1
ATOM 653 N N . LYS A 1 99 ? -8.582 5.606 7.897 1.00 92.56 99 LYS A N 1
ATOM 654 C CA . LYS A 1 99 ? -8.490 4.486 6.940 1.00 92.56 99 LYS A CA 1
ATOM 655 C C . LYS A 1 99 ? -8.639 4.974 5.508 1.00 92.56 99 LYS A C 1
ATOM 657 O O . LYS A 1 99 ? -7.752 4.718 4.698 1.00 92.56 99 LYS A O 1
ATOM 662 N N . ALA A 1 100 ? -9.707 5.711 5.204 1.00 94.06 100 ALA A N 1
ATOM 663 C CA . ALA A 1 100 ? -9.936 6.252 3.866 1.00 94.06 100 ALA A CA 1
ATOM 664 C C . ALA A 1 100 ? -8.786 7.171 3.417 1.00 94.06 100 ALA A C 1
ATOM 666 O O . ALA A 1 100 ? -8.322 7.091 2.275 1.00 94.06 100 ALA A O 1
ATOM 667 N N . THR A 1 101 ? -8.257 7.986 4.335 1.00 94.81 101 THR A N 1
ATOM 668 C CA . THR A 1 101 ? -7.089 8.842 4.078 1.00 94.81 101 THR A CA 1
ATOM 669 C C . THR A 1 101 ? -5.839 8.019 3.762 1.00 94.81 101 THR A C 1
ATOM 671 O O . THR A 1 101 ? -5.145 8.296 2.780 1.00 94.81 101 THR A O 1
ATOM 674 N N . CYS A 1 102 ? -5.555 6.982 4.555 1.00 94.31 102 CYS A N 1
ATOM 675 C CA . CYS A 1 102 ? -4.421 6.097 4.316 1.00 94.31 102 CYS A CA 1
ATOM 676 C C . CYS A 1 102 ? -4.558 5.367 2.974 1.00 94.31 102 CYS A C 1
ATOM 678 O O . CYS A 1 102 ? -3.636 5.396 2.162 1.00 94.31 102 CYS A O 1
ATOM 680 N N . GLN A 1 103 ? -5.729 4.788 2.697 1.00 94.56 103 GLN A N 1
ATOM 681 C CA . GLN A 1 103 ? -6.031 4.114 1.434 1.00 94.56 103 GLN A CA 1
ATOM 682 C C . GLN A 1 103 ? -5.833 5.046 0.233 1.00 94.56 103 GLN A C 1
ATOM 684 O O . GLN A 1 103 ? -5.212 4.651 -0.752 1.00 94.56 103 GLN A O 1
ATOM 689 N N . SER A 1 104 ? -6.306 6.291 0.322 1.00 93.69 104 SER A N 1
ATOM 690 C CA . SER A 1 104 ? -6.147 7.289 -0.743 1.00 93.69 104 SER A CA 1
ATOM 691 C C . SER A 1 104 ? -4.676 7.626 -0.991 1.00 93.69 104 SER A C 1
ATOM 693 O O . SER A 1 104 ? -4.234 7.661 -2.140 1.00 93.69 104 SER A O 1
ATOM 695 N N . LYS A 1 105 ? -3.887 7.799 0.078 1.00 94.44 105 LYS A N 1
ATOM 696 C CA . LYS A 1 105 ? -2.438 8.024 -0.028 1.00 94.44 105 LYS A CA 1
ATOM 697 C C . LYS A 1 105 ? -1.722 6.833 -0.653 1.00 94.44 105 LYS A C 1
ATOM 699 O O . LYS A 1 105 ? -0.924 7.034 -1.564 1.00 94.44 105 LYS A O 1
ATOM 704 N N . VAL A 1 106 ? -2.044 5.612 -0.223 1.00 94.75 106 VAL A N 1
ATOM 705 C CA . VAL A 1 106 ? -1.488 4.393 -0.822 1.00 94.75 106 VAL A CA 1
ATOM 706 C C . VAL A 1 106 ? -1.855 4.305 -2.300 1.00 94.75 106 VAL A C 1
ATOM 708 O O . VAL A 1 106 ? -0.994 4.016 -3.121 1.00 94.75 106 VAL A O 1
ATOM 711 N N . ARG A 1 107 ? -3.105 4.585 -2.678 1.00 93.19 107 ARG A N 1
ATOM 712 C CA . ARG A 1 107 ? -3.539 4.538 -4.082 1.00 93.19 107 ARG A CA 1
ATOM 713 C C . ARG A 1 107 ? -2.726 5.481 -4.972 1.00 93.19 107 ARG A C 1
ATOM 715 O O . ARG A 1 107 ? -2.440 5.131 -6.116 1.00 93.19 107 ARG A O 1
ATOM 722 N N . ALA A 1 108 ? -2.343 6.645 -4.449 1.00 92.19 108 ALA A N 1
ATOM 723 C CA . ALA A 1 108 ? -1.513 7.616 -5.155 1.00 92.19 108 ALA A CA 1
ATOM 724 C C . ALA A 1 108 ? -0.029 7.204 -5.223 1.00 92.19 108 ALA A C 1
ATOM 726 O O . ALA A 1 108 ? 0.599 7.343 -6.272 1.00 92.19 108 ALA A O 1
ATOM 727 N N . SER A 1 109 ? 0.542 6.681 -4.134 1.00 92.88 109 SER A N 1
ATOM 728 C CA . SER A 1 109 ? 1.979 6.373 -4.034 1.00 92.88 109 SER A CA 1
ATOM 729 C C . SER A 1 109 ? 2.359 4.996 -4.586 1.00 92.88 109 SER A C 1
ATOM 731 O O . SER A 1 109 ? 3.409 4.835 -5.213 1.00 92.88 109 SER A O 1
ATOM 733 N N . ALA A 1 110 ? 1.505 3.993 -4.390 1.00 93.50 110 ALA A N 1
ATOM 734 C CA . ALA A 1 110 ? 1.787 2.600 -4.696 1.00 93.50 110 ALA A CA 1
ATOM 735 C C . ALA A 1 110 ? 2.135 2.309 -6.166 1.00 93.50 110 ALA A C 1
ATOM 737 O O . ALA A 1 110 ? 3.060 1.523 -6.370 1.00 93.50 110 ALA A O 1
ATOM 738 N N . PRO A 1 111 ? 1.514 2.918 -7.202 1.00 92.00 111 PRO A N 1
ATOM 739 C CA . PRO A 1 111 ? 1.956 2.682 -8.577 1.00 92.00 111 PRO A CA 1
ATOM 740 C C . PRO A 1 111 ? 3.373 3.203 -8.831 1.00 92.00 111 PRO A C 1
ATOM 742 O O . PRO A 1 111 ? 4.138 2.539 -9.527 1.00 92.00 111 PRO A O 1
ATOM 745 N N . ASN A 1 112 ? 3.751 4.345 -8.247 1.00 91.38 112 ASN A N 1
ATOM 746 C CA . ASN A 1 112 ? 5.104 4.875 -8.397 1.00 91.38 112 ASN A CA 1
ATOM 747 C C . ASN A 1 112 ? 6.126 4.000 -7.653 1.00 91.38 112 ASN A C 1
ATOM 749 O O . ASN A 1 112 ? 7.136 3.603 -8.227 1.00 91.38 112 ASN A O 1
ATOM 753 N N . ALA A 1 113 ? 5.816 3.602 -6.415 1.00 93.12 113 ALA A N 1
ATOM 754 C CA . ALA A 1 113 ? 6.667 2.714 -5.626 1.00 93.12 113 ALA A CA 1
ATOM 755 C C . ALA A 1 113 ? 6.841 1.329 -6.281 1.00 93.12 113 ALA A C 1
ATOM 757 O O . ALA A 1 113 ? 7.952 0.808 -6.334 1.00 93.12 113 ALA A O 1
ATOM 758 N N . ALA A 1 114 ? 5.767 0.743 -6.827 1.00 93.44 114 ALA A N 1
ATOM 759 C CA . ALA A 1 114 ? 5.827 -0.540 -7.526 1.00 93.44 114 ALA A CA 1
ATOM 760 C C . ALA A 1 114 ? 6.670 -0.458 -8.807 1.00 93.44 114 ALA A C 1
ATOM 762 O O . ALA A 1 114 ? 7.479 -1.349 -9.058 1.00 93.44 114 ALA A O 1
ATOM 763 N N . ARG A 1 115 ? 6.525 0.619 -9.596 1.00 92.62 115 ARG A N 1
ATOM 764 C CA . ARG A 1 115 ? 7.367 0.865 -10.779 1.00 92.62 115 ARG A CA 1
ATOM 765 C C . ARG A 1 115 ? 8.827 1.036 -10.393 1.00 92.62 115 ARG A C 1
ATOM 767 O O . ARG A 1 115 ? 9.674 0.369 -10.971 1.00 92.62 115 ARG A O 1
ATOM 774 N N . ALA A 1 116 ? 9.117 1.875 -9.400 1.00 92.19 116 ALA A N 1
ATOM 775 C CA . ALA A 1 116 ? 10.475 2.073 -8.909 1.00 92.19 116 ALA A CA 1
ATOM 776 C C . ALA A 1 116 ? 11.091 0.743 -8.453 1.00 92.19 116 ALA A C 1
ATOM 778 O O . ALA A 1 116 ? 12.189 0.403 -8.881 1.00 92.19 116 ALA A O 1
ATOM 779 N N . ALA A 1 117 ? 10.375 -0.057 -7.660 1.00 93.06 117 ALA A N 1
ATOM 780 C CA . ALA A 1 117 ? 10.844 -1.376 -7.246 1.00 93.06 117 ALA A CA 1
ATOM 781 C C . ALA A 1 117 ? 11.120 -2.297 -8.448 1.00 93.06 117 ALA A C 1
ATOM 783 O O . ALA A 1 117 ? 12.175 -2.924 -8.493 1.00 93.06 117 ALA A O 1
ATOM 784 N N . ALA A 1 118 ? 10.228 -2.331 -9.443 1.00 93.75 118 ALA A N 1
ATOM 785 C CA . ALA A 1 118 ? 10.416 -3.123 -10.658 1.00 93.75 118 ALA A CA 1
ATOM 786 C C . ALA A 1 118 ? 11.651 -2.681 -11.465 1.00 93.75 118 ALA A C 1
ATOM 788 O O . ALA A 1 118 ? 12.451 -3.526 -11.859 1.00 93.75 118 ALA A O 1
ATOM 789 N N . PHE A 1 119 ? 11.858 -1.373 -11.655 1.00 92.19 119 PHE A N 1
ATOM 790 C CA . PHE A 1 119 ? 13.025 -0.836 -12.370 1.00 92.19 119 PHE A CA 1
ATOM 791 C C . PHE A 1 119 ? 14.351 -1.088 -11.647 1.00 92.19 119 PHE A C 1
ATOM 793 O O . PHE A 1 119 ? 15.382 -1.222 -12.296 1.00 92.19 119 PHE A O 1
ATOM 800 N N . ASN A 1 120 ? 14.326 -1.209 -10.320 1.00 92.69 120 ASN A N 1
ATOM 801 C CA . ASN A 1 120 ? 15.492 -1.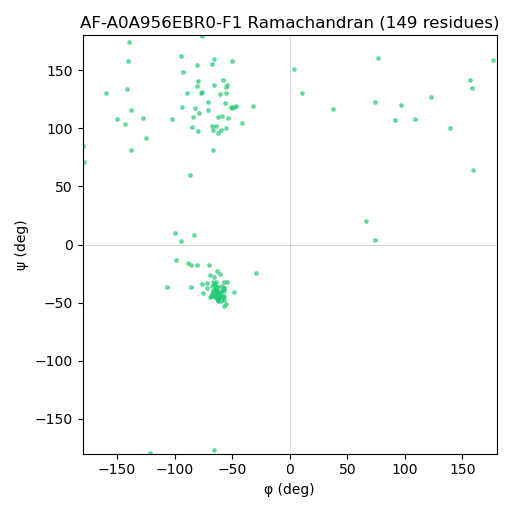587 -9.522 1.00 92.69 120 ASN A CA 1
ATOM 802 C C . ASN A 1 120 ? 15.718 -3.114 -9.463 1.00 92.69 120 ASN A C 1
ATOM 804 O O . ASN A 1 120 ? 16.525 -3.577 -8.665 1.00 92.69 120 ASN A O 1
ATOM 808 N N . GLY A 1 121 ? 14.978 -3.915 -10.241 1.00 93.75 121 GLY A N 1
ATOM 809 C CA . GLY A 1 121 ? 15.062 -5.382 -10.215 1.00 93.75 121 GLY A CA 1
ATOM 810 C C . GLY A 1 121 ? 14.418 -6.033 -8.983 1.00 93.75 121 GLY A C 1
ATOM 811 O O . GLY A 1 121 ? 14.433 -7.254 -8.839 1.00 93.75 121 GLY A O 1
ATOM 812 N N . ASN A 1 122 ? 13.782 -5.251 -8.107 1.00 94.75 122 ASN A N 1
ATOM 813 C CA . ASN A 1 122 ? 13.150 -5.718 -6.873 1.00 94.75 122 ASN A CA 1
ATOM 814 C C . ASN A 1 122 ? 11.710 -6.179 -7.123 1.00 94.75 122 ASN A C 1
ATOM 816 O O . ASN A 1 122 ? 10.742 -5.672 -6.547 1.00 94.75 122 ASN A O 1
ATOM 820 N N . CYS A 1 123 ? 11.553 -7.176 -7.987 1.00 93.56 123 CYS A N 1
ATOM 821 C CA . CYS A 1 123 ? 10.247 -7.644 -8.437 1.00 93.56 123 CYS A CA 1
ATOM 822 C C . CYS A 1 123 ? 9.381 -8.252 -7.328 1.00 93.56 123 CYS A C 1
ATOM 824 O O . CYS A 1 123 ? 8.161 -8.074 -7.330 1.00 93.56 123 CYS A O 1
ATOM 826 N N . SER A 1 124 ? 9.994 -8.895 -6.332 1.00 93.81 124 SER A N 1
ATOM 827 C CA . SER A 1 124 ? 9.287 -9.362 -5.133 1.00 93.81 124 SER A CA 1
ATOM 828 C C . SER A 1 124 ? 8.693 -8.200 -4.334 1.00 93.81 124 SER A C 1
ATOM 830 O O . SER A 1 124 ? 7.544 -8.277 -3.900 1.00 93.81 124 SER A O 1
ATOM 832 N N . ALA A 1 125 ? 9.426 -7.088 -4.204 1.00 91.56 125 ALA A N 1
ATOM 833 C CA . ALA A 1 125 ? 8.924 -5.890 -3.538 1.00 91.56 125 ALA A CA 1
ATOM 834 C C . ALA A 1 125 ? 7.788 -5.242 -4.343 1.00 91.56 125 ALA A C 1
ATOM 836 O O . ALA A 1 125 ? 6.756 -4.903 -3.769 1.00 91.56 125 ALA A O 1
ATOM 837 N N . ALA A 1 126 ? 7.918 -5.150 -5.673 1.00 93.94 126 ALA A N 1
ATOM 838 C CA . ALA A 1 126 ? 6.854 -4.642 -6.542 1.00 93.94 126 ALA A CA 1
ATOM 839 C C . ALA A 1 126 ? 5.554 -5.459 -6.399 1.00 93.94 126 ALA A C 1
ATOM 841 O O . ALA A 1 126 ? 4.479 -4.886 -6.211 1.00 93.94 126 ALA A O 1
ATOM 842 N N . LYS A 1 127 ? 5.646 -6.797 -6.403 1.00 93.25 127 LYS A N 1
ATOM 843 C CA . LYS A 1 127 ? 4.503 -7.697 -6.163 1.00 93.25 127 LYS A CA 1
ATOM 844 C C . LYS A 1 127 ? 3.913 -7.514 -4.763 1.00 93.25 127 LYS A C 1
ATOM 846 O O . LYS A 1 127 ? 2.692 -7.460 -4.627 1.00 93.25 127 LYS A O 1
ATOM 851 N N . GLY A 1 128 ? 4.757 -7.350 -3.743 1.00 92.69 128 GLY A N 1
ATOM 852 C CA . GLY A 1 128 ? 4.325 -7.055 -2.374 1.00 92.69 128 GLY A CA 1
ATOM 853 C C . GLY A 1 128 ? 3.540 -5.745 -2.268 1.00 92.69 128 GLY A C 1
ATOM 854 O O . GLY A 1 128 ? 2.495 -5.706 -1.624 1.00 92.69 128 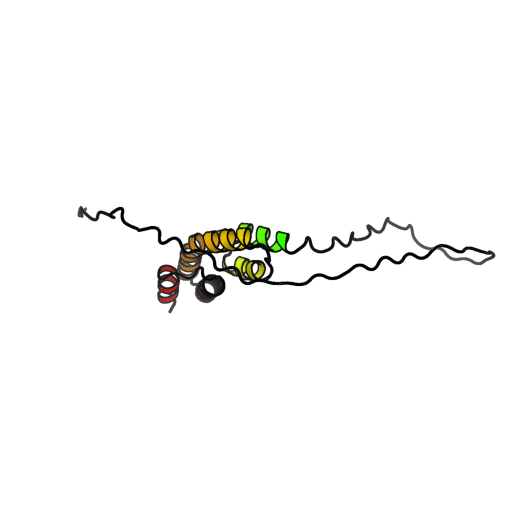GLY A O 1
ATOM 855 N N . ILE A 1 129 ? 3.983 -4.693 -2.962 1.00 92.62 129 ILE A N 1
ATOM 856 C CA . ILE A 1 129 ? 3.284 -3.401 -3.023 1.00 92.62 129 ILE A CA 1
ATOM 857 C C . ILE A 1 129 ? 1.917 -3.551 -3.701 1.00 92.62 129 ILE A C 1
ATOM 859 O O . ILE A 1 129 ? 0.926 -3.022 -3.199 1.00 92.62 129 ILE A O 1
ATOM 863 N N . VAL A 1 130 ? 1.842 -4.299 -4.808 1.00 93.44 130 VAL A N 1
ATOM 864 C CA . VAL A 1 130 ? 0.571 -4.573 -5.500 1.00 93.44 130 VAL A CA 1
ATOM 865 C C . VAL A 1 130 ? -0.394 -5.338 -4.600 1.00 93.44 130 VAL A C 1
ATOM 867 O O . VAL A 1 130 ? -1.551 -4.942 -4.466 1.00 93.44 130 VAL A O 1
ATOM 870 N N . ALA A 1 131 ? 0.074 -6.399 -3.943 1.00 92.81 131 ALA A N 1
ATOM 871 C CA . ALA A 1 131 ? -0.740 -7.184 -3.021 1.00 92.81 131 ALA A CA 1
ATOM 872 C C . ALA A 1 131 ? -1.246 -6.336 -1.842 1.00 92.81 131 ALA A C 1
ATOM 874 O O . ALA A 1 131 ? -2.432 -6.380 -1.520 1.00 92.81 131 ALA A O 1
ATOM 875 N N . ALA A 1 132 ? -0.377 -5.510 -1.253 1.00 91.81 132 ALA A N 1
ATOM 876 C CA . ALA A 1 132 ? -0.726 -4.577 -0.188 1.00 91.81 132 ALA A CA 1
ATOM 877 C C . ALA A 1 132 ? -1.795 -3.565 -0.631 1.00 91.81 132 ALA A C 1
ATOM 879 O O . ALA A 1 132 ? -2.806 -3.394 0.049 1.00 91.81 132 ALA A O 1
ATOM 880 N N . ALA A 1 133 ? -1.611 -2.932 -1.794 1.00 93.06 133 ALA A N 1
ATOM 881 C CA . ALA A 1 133 ? -2.581 -1.990 -2.345 1.00 93.06 133 ALA A CA 1
ATOM 882 C C . ALA A 1 133 ? -3.938 -2.662 -2.612 1.00 93.06 133 ALA A C 1
ATOM 884 O O . ALA A 1 133 ? -4.975 -2.109 -2.251 1.00 93.06 133 ALA A O 1
ATOM 885 N N . ASN A 1 134 ? -3.947 -3.875 -3.175 1.00 92.31 134 ASN A N 1
ATOM 886 C CA . ASN A 1 134 ? -5.174 -4.643 -3.398 1.00 92.31 134 ASN A CA 1
ATOM 887 C C . ASN A 1 134 ? -5.875 -5.012 -2.082 1.00 92.31 134 ASN A C 1
ATOM 889 O O . ASN A 1 134 ? -7.088 -4.850 -1.981 1.00 92.31 134 ASN A O 1
ATOM 893 N N . ALA A 1 135 ? -5.128 -5.429 -1.055 1.00 90.56 135 ALA A N 1
ATOM 894 C CA . ALA A 1 135 ? -5.677 -5.761 0.263 1.00 90.56 135 ALA A CA 1
ATOM 895 C C . ALA A 1 135 ? -6.334 -4.560 0.970 1.00 90.56 135 ALA A C 1
ATOM 897 O O . ALA A 1 135 ? -7.191 -4.748 1.829 1.00 90.56 135 ALA A O 1
ATOM 898 N N . MET A 1 136 ? -5.948 -3.336 0.602 1.00 89.94 136 MET A N 1
ATOM 899 C CA . MET A 1 136 ? -6.554 -2.094 1.088 1.00 89.94 136 MET A CA 1
ATOM 900 C C . MET A 1 136 ? -7.648 -1.544 0.160 1.00 89.94 136 MET A C 1
ATOM 902 O O . MET A 1 136 ? -8.143 -0.451 0.402 1.00 89.94 136 MET A O 1
ATOM 906 N N . GLY A 1 137 ? -7.996 -2.230 -0.937 1.00 91.25 137 GLY A N 1
ATOM 907 C CA . GLY A 1 137 ? -8.921 -1.695 -1.946 1.00 91.25 137 GLY A CA 1
ATOM 908 C C . GLY A 1 137 ? -8.370 -0.471 -2.698 1.00 91.25 137 GLY A C 1
ATOM 909 O O . GLY A 1 137 ? -9.125 0.320 -3.258 1.00 91.25 137 GLY A O 1
ATOM 910 N N . ALA A 1 138 ? -7.050 -0.275 -2.682 1.00 90.25 138 ALA A N 1
ATOM 911 C CA . ALA A 1 138 ? -6.319 0.783 -3.383 1.00 90.25 138 ALA A CA 1
ATOM 912 C C . ALA A 1 138 ? -5.687 0.291 -4.701 1.00 90.25 138 ALA A C 1
ATOM 914 O O . ALA A 1 138 ? -4.884 0.999 -5.312 1.00 90.25 138 ALA A O 1
ATOM 915 N N . GLY A 1 139 ? -6.030 -0.924 -5.135 1.00 87.25 139 GLY A N 1
ATOM 916 C CA . GLY A 1 139 ? -5.581 -1.494 -6.400 1.00 87.25 139 GLY A CA 1
ATOM 917 C C . GLY A 1 139 ? -5.973 -0.628 -7.598 1.00 87.25 139 GLY A C 1
ATOM 918 O O . GLY A 1 139 ? -7.063 -0.058 -7.649 1.00 87.25 139 GLY A O 1
ATOM 919 N N . SER A 1 140 ? -5.085 -0.529 -8.586 1.00 86.88 140 SER A N 1
ATOM 920 C CA . SER A 1 140 ? -5.377 0.127 -9.862 1.00 86.88 140 SER A CA 1
ATOM 921 C C . SER A 1 140 ? -4.761 -0.643 -11.029 1.00 86.88 140 SER A C 1
ATOM 923 O O . SER A 1 140 ? -3.794 -1.389 -10.860 1.00 86.88 140 SER A O 1
ATOM 925 N N . GLY A 1 141 ? -5.291 -0.450 -12.242 1.00 84.50 141 GLY A N 1
ATOM 926 C CA . GLY A 1 141 ? -4.729 -1.072 -13.448 1.00 84.50 141 GLY A CA 1
ATOM 927 C C . GLY A 1 141 ? -3.250 -0.719 -13.667 1.00 84.50 141 GLY A C 1
ATOM 928 O O . GLY A 1 141 ? -2.467 -1.560 -14.106 1.00 84.50 141 GLY A O 1
ATOM 929 N N . ALA A 1 142 ? -2.839 0.489 -13.263 1.00 83.38 142 ALA A N 1
ATOM 930 C CA . ALA A 1 142 ? -1.455 0.950 -13.344 1.00 83.38 142 ALA A CA 1
ATOM 931 C C . ALA A 1 142 ? -0.494 0.159 -12.436 1.00 83.38 142 ALA A C 1
ATOM 933 O O . ALA A 1 142 ? 0.657 -0.059 -12.816 1.00 83.38 142 ALA A O 1
ATOM 934 N N . LEU A 1 143 ? -0.963 -0.296 -11.268 1.00 84.12 143 LEU A N 1
ATOM 935 C CA . LEU A 1 143 ? -0.198 -1.158 -10.360 1.00 84.12 143 LEU A CA 1
ATOM 936 C C . LEU A 1 143 ? 0.079 -2.526 -10.996 1.00 84.12 143 LEU A C 1
ATOM 938 O O . LEU A 1 143 ? 1.216 -2.992 -10.983 1.00 84.12 143 LEU A O 1
ATOM 942 N N . ASN A 1 144 ? -0.929 -3.130 -11.630 1.00 85.25 144 ASN 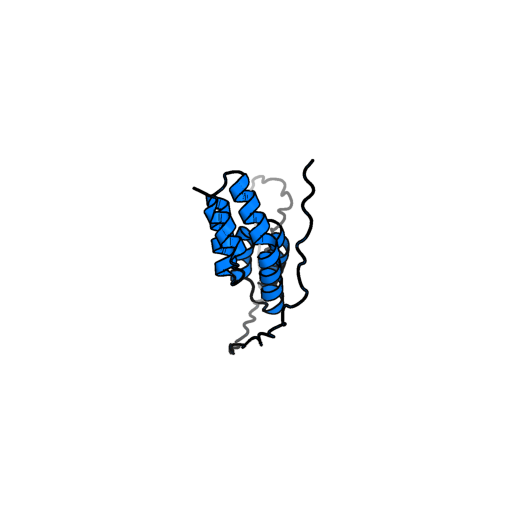A N 1
ATOM 943 C CA . ASN A 1 144 ? -0.765 -4.406 -12.329 1.00 85.25 144 ASN A CA 1
ATOM 944 C C . ASN A 1 144 ? 0.151 -4.295 -13.558 1.00 85.25 144 ASN A C 1
ATOM 946 O O . ASN A 1 144 ? 0.871 -5.239 -13.870 1.00 85.25 144 ASN A O 1
ATOM 950 N N . ALA A 1 145 ? 0.170 -3.150 -14.245 1.00 86.19 145 ALA A N 1
ATOM 951 C CA . ALA A 1 145 ? 1.110 -2.920 -15.342 1.00 86.19 145 ALA A CA 1
ATOM 952 C C . ALA A 1 145 ? 2.574 -2.909 -14.862 1.00 86.19 145 ALA A C 1
ATOM 954 O O . ALA A 1 145 ? 3.431 -3.485 -15.524 1.00 86.19 145 ALA A O 1
ATOM 955 N N . ALA A 1 146 ? 2.853 -2.327 -13.690 1.00 84.81 146 ALA A N 1
ATOM 956 C CA . ALA A 1 146 ? 4.209 -2.227 -13.141 1.00 84.81 146 ALA A CA 1
ATOM 957 C C . ALA A 1 146 ? 4.842 -3.595 -12.829 1.00 84.81 146 ALA A C 1
ATOM 959 O O . ALA A 1 146 ? 6.037 -3.794 -13.044 1.00 84.81 146 ALA A O 1
ATOM 960 N N . VAL A 1 147 ? 4.044 -4.559 -12.362 1.00 86.12 147 VAL A N 1
ATOM 961 C CA . VAL A 1 147 ? 4.523 -5.925 -12.091 1.00 86.12 147 VAL A CA 1
ATOM 962 C C . VAL A 1 147 ? 4.610 -6.805 -13.336 1.00 86.12 147 VAL A C 1
ATOM 964 O O . VAL A 1 147 ? 5.325 -7.797 -13.296 1.00 86.12 147 VAL A O 1
ATOM 967 N N . LYS A 1 148 ? 3.959 -6.457 -14.455 1.00 87.25 148 LYS A N 1
ATOM 968 C CA . LYS A 1 148 ? 4.129 -7.187 -15.730 1.00 87.25 148 LYS A CA 1
ATOM 969 C C . LYS A 1 148 ? 5.512 -6.986 -16.350 1.00 87.25 148 LYS A C 1
ATOM 971 O O . LYS A 1 148 ? 5.980 -7.844 -17.086 1.00 87.25 148 LYS A O 1
ATOM 976 N N . THR A 1 149 ? 6.164 -5.866 -16.049 1.00 84.75 149 THR A N 1
ATOM 977 C CA . THR A 1 149 ? 7.554 -5.590 -16.446 1.00 84.75 149 THR A CA 1
ATOM 978 C C . THR A 1 149 ? 8.573 -6.455 -15.703 1.00 84.75 149 THR A C 1
ATOM 980 O O . THR A 1 149 ? 9.704 -6.593 -16.159 1.00 84.75 149 THR A O 1
ATOM 983 N N . CYS A 1 150 ? 8.174 -7.060 -14.585 1.00 84.75 150 CYS A N 1
ATOM 984 C CA . CYS A 1 150 ? 8.981 -8.019 -13.850 1.00 84.75 150 CYS A CA 1
ATOM 985 C C . CYS A 1 150 ? 8.834 -9.415 -14.459 1.00 84.75 150 CYS A C 1
ATOM 987 O O . CYS A 1 150 ? 7.768 -10.021 -14.339 1.00 84.75 150 CYS A O 1
ATOM 989 N N . LYS A 1 151 ? 9.899 -9.897 -15.109 1.00 73.25 151 LYS A N 1
ATOM 990 C CA . LYS A 1 151 ? 10.005 -11.272 -15.616 1.00 73.25 151 LYS A CA 1
ATOM 991 C C . LYS A 1 151 ? 10.281 -12.265 -14.493 1.00 73.25 151 LYS A C 1
ATOM 993 O O . LYS A 1 151 ? 11.018 -11.897 -13.552 1.00 73.25 151 LYS A O 1
#

Foldseek 3Di:
DDDDDDDDDDDDDDDPDDDDDDDDDDDDDDDDDDDDDDDDDDDDDDDDDDDDDDDPDPDPPPPPPPALVVLLVVLLVCLQPQLLVSLVSLVSHPDPVSLVNSLVSNLVRLLVQLLVCVVVLNLVSLVSSQVSNVSSVSHDPSSVVSSVSRD

Mean predicted aligned error: 17.63 Å

Radius of gyration: 27.68 Å; Cα contacts (8 Å, |Δi|>4): 136; chains: 1; bounding box: 51×29×100 Å